Protein AF-A0A2K4L2X8-F1 (afdb_monomer)

Solvent-accessible surface area (backbone atoms only — not comparable to full-atom values): 6629 Å² total; per-residue (Å²): 135,83,84,73,80,78,80,79,84,82,88,73,55,71,70,58,48,53,52,50,52,48,48,45,60,61,50,39,41,49,82,67,64,75,48,52,71,75,62,37,71,76,45,50,71,57,51,27,46,75,56,59,40,66,58,34,65,62,23,48,78,72,76,43,76,38,62,52,74,69,53,34,53,51,52,52,52,53,51,51,54,49,55,55,49,51,52,50,54,51,59,62,46,71,78,56,75,82,79,78,76,77,80,75,83,82,128

Foldseek 3Di:
DDDDPDPPDDDDDPVRLVLLVCLCVQQVLCVQPVDDSVRCSVPVCVSCVVSQQNCQSVQVVVVHTTDDSVVSVVVVVVVVVVVVVVVVVVVVCVPDDPPPPPPDPDD

Sequence (107 aa):
MSNTPHETLITIDKVELDLWADIYCKARLASLIDVTLSEFLQRPYEFLKESGQASALDCLENGFFPMMPAQVQISRDIQRAWEGSDKKLRLDRQHLQLVHSSCGKER

Structure (mmCIF, N/CA/C/O backbone):
data_AF-A0A2K4L2X8-F1
#
_entry.id   AF-A0A2K4L2X8-F1
#
loop_
_atom_site.group_PDB
_atom_site.id
_atom_site.type_symbol
_atom_site.label_atom_id
_atom_site.label_alt_id
_atom_site.label_comp_id
_atom_site.label_asym_id
_atom_site.label_entity_id
_atom_site.label_seq_id
_atom_site.pdbx_PDB_ins_code
_atom_site.Cartn_x
_atom_site.Cartn_y
_atom_site.Cartn_z
_atom_site.occupancy
_atom_site.B_iso_or_equiv
_atom_site.auth_seq_id
_atom_site.auth_comp_id
_atom_site.auth_asym_id
_atom_site.auth_atom_id
_atom_site.pdbx_PDB_model_num
ATOM 1 N N . MET A 1 1 ? -33.061 -7.850 -20.270 1.00 41.66 1 MET A N 1
ATOM 2 C CA . MET A 1 1 ? -32.080 -6.779 -20.537 1.00 41.66 1 MET A CA 1
ATOM 3 C C . MET A 1 1 ? -30.764 -7.224 -19.934 1.00 41.66 1 MET A C 1
ATOM 5 O O . MET A 1 1 ? -30.621 -7.219 -18.722 1.00 41.66 1 MET A O 1
ATOM 9 N N . SER A 1 2 ? -29.884 -7.776 -20.760 1.00 42.72 2 SER A N 1
ATOM 10 C CA . SER A 1 2 ? -28.583 -8.311 -20.356 1.00 42.72 2 SER A CA 1
ATOM 11 C C . SER A 1 2 ? -27.592 -7.157 -20.208 1.00 42.72 2 SER A C 1
ATOM 13 O O . SER A 1 2 ? -27.232 -6.540 -21.207 1.00 42.72 2 SER A O 1
ATOM 15 N N . ASN A 1 3 ? -27.192 -6.853 -18.969 1.00 48.62 3 ASN A N 1
ATOM 16 C CA . ASN A 1 3 ? -26.083 -5.943 -18.678 1.00 48.62 3 ASN A CA 1
ATOM 17 C C . ASN A 1 3 ? -24.800 -6.559 -19.241 1.00 48.62 3 ASN A C 1
ATOM 19 O O . ASN A 1 3 ? -24.286 -7.538 -18.704 1.00 48.62 3 ASN A O 1
ATOM 23 N N . THR A 1 4 ? -24.309 -6.016 -20.348 1.00 54.44 4 THR A N 1
ATOM 24 C CA . THR A 1 4 ? -22.971 -6.308 -20.857 1.00 54.44 4 THR A CA 1
ATOM 25 C C . THR A 1 4 ? -21.949 -5.699 -19.896 1.00 54.44 4 THR A C 1
ATOM 27 O O . THR A 1 4 ? -22.059 -4.502 -19.619 1.00 54.44 4 THR A O 1
ATOM 30 N N . PRO A 1 5 ? -20.975 -6.462 -19.368 1.00 58.16 5 PRO A N 1
ATOM 31 C CA . PRO A 1 5 ? -19.888 -5.871 -18.602 1.00 58.16 5 PRO A CA 1
ATOM 32 C C . PRO A 1 5 ? -19.130 -4.920 -19.530 1.00 58.16 5 PRO A C 1
ATOM 34 O O . PRO A 1 5 ? -18.667 -5.322 -20.596 1.00 58.16 5 PRO A O 1
ATOM 37 N N . HIS A 1 6 ? -19.070 -3.641 -19.164 1.00 56.12 6 HIS A N 1
ATOM 38 C CA . HIS A 1 6 ? -18.219 -2.684 -19.854 1.00 56.12 6 HIS A CA 1
ATOM 39 C C . HIS A 1 6 ? -16.773 -3.115 -19.616 1.00 56.12 6 HIS A C 1
ATOM 41 O O . HIS A 1 6 ? -16.275 -3.046 -18.496 1.00 56.12 6 HIS A O 1
ATOM 47 N N . GLU A 1 7 ? -16.136 -3.633 -20.659 1.00 61.09 7 GLU A N 1
ATOM 48 C CA . GLU A 1 7 ? -14.720 -3.967 -20.657 1.00 61.09 7 GLU A CA 1
ATOM 49 C C . GLU A 1 7 ? -13.938 -2.653 -20.534 1.00 61.09 7 GLU A C 1
ATOM 51 O O . GLU A 1 7 ? -13.824 -1.875 -21.483 1.00 61.09 7 GLU A O 1
ATOM 56 N N . THR A 1 8 ? -13.496 -2.337 -19.317 1.00 66.19 8 THR A N 1
ATOM 57 C CA . THR A 1 8 ? -12.718 -1.129 -19.048 1.00 66.19 8 THR A CA 1
ATOM 58 C C . THR A 1 8 ? -11.325 -1.318 -19.633 1.00 66.19 8 THR A C 1
ATOM 60 O O . THR A 1 8 ? -10.479 -1.989 -19.044 1.00 66.19 8 THR A O 1
ATOM 63 N N . LEU A 1 9 ? -11.081 -0.735 -20.805 1.00 70.25 9 LEU A N 1
ATOM 64 C CA . LEU A 1 9 ? -9.754 -0.710 -21.405 1.00 70.25 9 LEU A CA 1
ATOM 65 C C . LEU A 1 9 ? -8.866 0.266 -20.621 1.00 70.25 9 LEU A C 1
ATOM 67 O O . LEU A 1 9 ? -9.029 1.482 -20.710 1.00 70.25 9 LEU A O 1
ATOM 71 N N . ILE A 1 10 ? -7.928 -0.272 -19.848 1.00 70.44 10 ILE A N 1
ATOM 72 C CA . ILE A 1 10 ? -6.939 0.510 -19.106 1.00 70.44 10 ILE A CA 1
ATOM 73 C C . ILE A 1 10 ? -5.717 0.704 -20.010 1.00 70.44 10 ILE A C 1
ATOM 75 O O . ILE A 1 10 ? -5.090 -0.269 -20.423 1.00 70.44 10 ILE A O 1
ATOM 79 N N . THR A 1 11 ? -5.381 1.956 -20.329 1.00 79.69 11 THR A N 1
ATOM 80 C CA . THR A 1 11 ? -4.154 2.296 -21.069 1.00 79.69 11 THR A CA 1
ATOM 81 C C . THR A 1 11 ? -3.146 2.878 -20.084 1.00 79.69 11 THR A C 1
ATOM 83 O O . THR A 1 11 ? -3.363 3.974 -19.578 1.00 79.69 11 THR A O 1
ATOM 86 N N . ILE A 1 12 ? -2.079 2.133 -19.794 1.00 82.50 12 ILE A N 1
ATOM 87 C CA . ILE A 1 12 ? -0.988 2.520 -18.886 1.00 82.50 12 ILE A CA 1
ATOM 88 C C . ILE A 1 12 ? 0.329 2.375 -19.657 1.00 82.50 12 ILE A C 1
ATOM 90 O O . ILE A 1 12 ? 0.508 1.396 -20.387 1.00 82.50 12 ILE A O 1
ATOM 94 N N . ASP A 1 13 ? 1.237 3.345 -19.524 1.00 91.12 13 ASP A N 1
ATOM 95 C CA . ASP A 1 13 ? 2.581 3.227 -20.099 1.00 91.12 13 ASP A CA 1
ATOM 96 C C . ASP A 1 13 ? 3.385 2.128 -19.387 1.00 91.12 13 ASP A C 1
ATOM 98 O O . ASP A 1 13 ? 3.204 1.867 -18.201 1.00 91.12 13 ASP A O 1
ATOM 102 N N . LYS A 1 14 ? 4.323 1.490 -20.088 1.00 89.75 14 LYS A N 1
ATOM 103 C CA . LYS A 1 14 ? 5.112 0.390 -19.526 1.00 89.75 14 LYS A CA 1
ATOM 104 C C . LYS A 1 14 ? 5.854 0.795 -18.246 1.00 89.75 14 LYS A C 1
ATOM 106 O O . LYS A 1 14 ? 5.883 0.014 -17.302 1.00 89.75 14 LYS A O 1
ATOM 111 N N . VAL A 1 15 ? 6.427 2.001 -18.203 1.00 90.06 15 VAL A N 1
ATOM 112 C CA . VAL A 1 15 ? 7.178 2.476 -17.028 1.00 90.06 15 VAL A CA 1
ATOM 113 C C . VAL A 1 15 ? 6.256 2.629 -15.820 1.00 90.06 15 VAL A C 1
ATOM 115 O O . VAL A 1 15 ? 6.611 2.247 -14.707 1.00 90.06 15 VAL A O 1
ATOM 118 N N . GLU A 1 16 ? 5.055 3.152 -16.046 1.00 90.12 16 GLU A N 1
ATOM 119 C CA . GLU A 1 16 ? 4.041 3.305 -15.009 1.00 90.12 16 GLU A CA 1
ATOM 120 C C . GLU A 1 16 ? 3.509 1.943 -14.532 1.00 90.12 16 GLU A C 1
ATOM 122 O O . GLU A 1 16 ? 3.348 1.729 -13.330 1.00 90.12 16 GLU A O 1
ATOM 127 N N . LEU A 1 17 ? 3.302 0.989 -15.446 1.00 93.25 17 LEU A N 1
ATOM 128 C CA . LEU A 1 17 ? 2.901 -0.374 -15.094 1.00 93.25 17 LEU A CA 1
ATOM 129 C C . LEU A 1 17 ? 3.953 -1.064 -14.218 1.00 93.25 17 LEU A C 1
ATOM 131 O O . LEU A 1 17 ? 3.598 -1.665 -13.205 1.00 93.25 17 LEU A O 1
ATOM 135 N N . ASP A 1 18 ? 5.229 -0.962 -14.595 1.00 93.25 18 ASP A N 1
ATOM 136 C CA . ASP A 1 18 ? 6.338 -1.557 -13.848 1.00 93.25 18 ASP A CA 1
ATOM 137 C C . ASP A 1 18 ? 6.421 -0.958 -12.432 1.00 93.25 18 ASP A C 1
ATOM 139 O O . ASP A 1 18 ? 6.537 -1.699 -11.456 1.00 93.25 18 ASP A O 1
ATOM 143 N N . LEU A 1 19 ? 6.261 0.366 -12.297 1.00 92.62 19 LEU A N 1
ATOM 144 C CA . LEU A 1 19 ? 6.200 1.047 -10.999 1.00 92.62 19 LEU A CA 1
ATOM 145 C C . LEU A 1 19 ? 5.049 0.522 -10.128 1.00 92.62 19 LEU A C 1
ATOM 147 O O . LEU A 1 19 ? 5.251 0.175 -8.961 1.00 92.62 19 LEU A O 1
ATOM 151 N N . TRP A 1 20 ? 3.836 0.450 -10.681 1.00 95.06 20 TRP A N 1
ATOM 152 C CA . TRP A 1 20 ? 2.664 -0.003 -9.934 1.00 95.06 20 TRP A CA 1
ATOM 153 C C . TRP A 1 20 ? 2.740 -1.483 -9.558 1.00 95.06 20 TRP A C 1
ATOM 155 O O . TRP A 1 20 ? 2.351 -1.848 -8.445 1.00 95.06 20 TRP A O 1
ATOM 165 N N . ALA A 1 21 ? 3.278 -2.331 -10.433 1.00 95.31 21 ALA A N 1
ATOM 166 C CA . ALA A 1 21 ? 3.520 -3.739 -10.136 1.00 95.31 21 ALA A CA 1
ATOM 167 C C . ALA A 1 21 ? 4.532 -3.905 -8.988 1.00 95.31 21 ALA A C 1
ATOM 169 O O . ALA A 1 21 ? 4.319 -4.716 -8.079 1.00 95.31 21 ALA A O 1
ATOM 170 N N . ASP A 1 22 ? 5.588 -3.089 -8.977 1.00 94.56 22 ASP A N 1
ATOM 171 C CA . ASP A 1 22 ? 6.581 -3.056 -7.906 1.00 94.56 22 ASP A CA 1
ATOM 172 C C . ASP A 1 22 ? 5.964 -2.636 -6.569 1.00 94.56 22 ASP A C 1
ATOM 174 O O . ASP A 1 22 ? 6.189 -3.288 -5.544 1.00 94.56 22 ASP A O 1
ATOM 178 N N . ILE A 1 23 ? 5.150 -1.576 -6.576 1.00 95.56 23 ILE A N 1
ATOM 179 C CA . ILE A 1 23 ? 4.415 -1.107 -5.396 1.00 95.56 23 ILE A CA 1
ATOM 180 C C . ILE A 1 23 ? 3.497 -2.209 -4.873 1.00 95.56 23 ILE A C 1
ATOM 182 O O . ILE A 1 23 ? 3.556 -2.535 -3.687 1.00 95.56 23 ILE A O 1
ATOM 186 N N . TYR A 1 24 ? 2.694 -2.822 -5.745 1.00 96.56 24 TYR A N 1
ATOM 187 C CA . TYR A 1 24 ? 1.767 -3.893 -5.386 1.00 96.56 24 TYR A CA 1
ATOM 188 C C . TYR A 1 24 ? 2.482 -5.052 -4.673 1.00 96.56 24 TYR A C 1
ATOM 190 O O . TYR A 1 24 ? 2.047 -5.506 -3.606 1.00 96.56 24 TYR A O 1
ATOM 198 N N . CYS A 1 25 ? 3.623 -5.484 -5.219 1.00 94.88 25 CYS A N 1
ATOM 199 C CA . CYS A 1 25 ? 4.426 -6.563 -4.651 1.00 94.88 25 CYS A CA 1
ATOM 200 C C . CYS A 1 25 ? 5.079 -6.158 -3.322 1.00 94.88 25 CYS A C 1
ATOM 202 O O . CYS A 1 25 ? 4.956 -6.868 -2.320 1.00 94.88 25 CYS A O 1
ATOM 204 N N . LYS A 1 26 ? 5.760 -5.006 -3.282 1.00 95.06 26 LYS A N 1
ATOM 205 C CA . LYS A 1 26 ? 6.530 -4.554 -2.109 1.00 95.06 26 LYS A CA 1
ATOM 206 C C . LYS A 1 26 ? 5.629 -4.167 -0.934 1.00 95.06 26 LYS A C 1
ATOM 208 O O . LYS A 1 26 ? 5.968 -4.462 0.214 1.00 95.06 26 LYS A O 1
ATOM 213 N N . ALA A 1 27 ? 4.463 -3.582 -1.207 1.00 95.06 27 ALA A N 1
ATOM 214 C CA . ALA A 1 27 ? 3.440 -3.270 -0.208 1.00 95.06 27 ALA A CA 1
ATOM 215 C C . ALA A 1 27 ? 2.601 -4.494 0.208 1.00 95.06 27 ALA A C 1
ATOM 217 O O . ALA A 1 27 ? 1.852 -4.414 1.183 1.00 95.06 27 ALA A O 1
ATOM 218 N N . ARG A 1 28 ? 2.765 -5.637 -0.480 1.00 94.88 28 ARG A N 1
ATOM 219 C CA . ARG A 1 28 ? 2.131 -6.934 -0.183 1.00 94.88 28 ARG A CA 1
ATOM 220 C C . ARG A 1 28 ? 0.602 -6.864 -0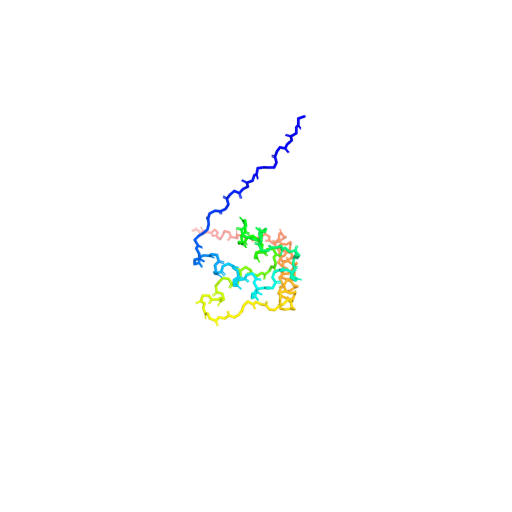.181 1.00 94.88 28 ARG A C 1
ATOM 222 O O . ARG A 1 28 ? -0.049 -7.449 0.688 1.00 94.88 28 ARG A O 1
ATOM 229 N N . LEU A 1 29 ? 0.026 -6.158 -1.154 1.00 94.31 29 LEU A N 1
ATOM 230 C CA . LEU A 1 29 ? -1.405 -5.833 -1.159 1.00 94.31 29 LEU A CA 1
ATOM 231 C C . LEU A 1 29 ? -2.319 -7.060 -1.179 1.00 94.31 29 LEU A C 1
ATOM 233 O O . LEU A 1 29 ? -3.285 -7.090 -0.418 1.00 94.31 29 LEU A O 1
ATOM 237 N N . ALA A 1 30 ? -1.959 -8.105 -1.929 1.00 93.06 30 ALA A N 1
ATOM 238 C CA . ALA A 1 30 ? -2.681 -9.380 -1.919 1.00 93.06 30 ALA A CA 1
ATOM 239 C C . ALA A 1 30 ? -2.858 -9.946 -0.498 1.00 93.06 30 ALA A C 1
ATOM 241 O O . ALA A 1 30 ? -3.920 -10.433 -0.141 1.00 93.06 30 ALA A O 1
ATOM 242 N N . SER A 1 31 ? -1.828 -9.831 0.348 1.00 90.50 31 SER A N 1
ATOM 243 C CA . SER A 1 31 ? -1.868 -10.354 1.721 1.00 90.50 31 SER A CA 1
ATOM 244 C C . SER A 1 31 ? -2.633 -9.468 2.707 1.00 90.50 31 SER A C 1
ATOM 246 O O . SER A 1 31 ? -3.044 -9.943 3.762 1.00 90.50 31 SER A O 1
ATOM 248 N N . LEU A 1 32 ? -2.783 -8.177 2.397 1.00 92.19 32 LEU A N 1
ATOM 249 C CA . LEU A 1 32 ? -3.394 -7.197 3.294 1.00 92.19 32 LEU A CA 1
ATOM 250 C C . LEU A 1 32 ? -4.902 -7.070 3.092 1.00 92.19 32 LEU A C 1
ATOM 252 O O . LEU A 1 32 ? -5.613 -6.838 4.069 1.00 92.19 32 LEU A O 1
ATOM 256 N N . ILE A 1 33 ? -5.360 -7.149 1.840 1.00 92.94 33 ILE A N 1
ATOM 257 C CA . ILE A 1 33 ? -6.744 -6.834 1.457 1.00 92.94 33 ILE A CA 1
ATOM 258 C C . ILE A 1 33 ? -7.309 -7.742 0.347 1.00 92.94 33 ILE A C 1
ATOM 260 O O . ILE A 1 33 ? -8.343 -7.403 -0.210 1.00 92.94 33 ILE A O 1
ATOM 264 N N . ASP A 1 34 ? -6.658 -8.871 0.033 1.00 93.50 34 ASP A N 1
ATOM 265 C CA . ASP A 1 34 ? -7.127 -9.867 -0.955 1.00 93.50 34 ASP A CA 1
ATOM 266 C C . ASP A 1 34 ? -7.540 -9.258 -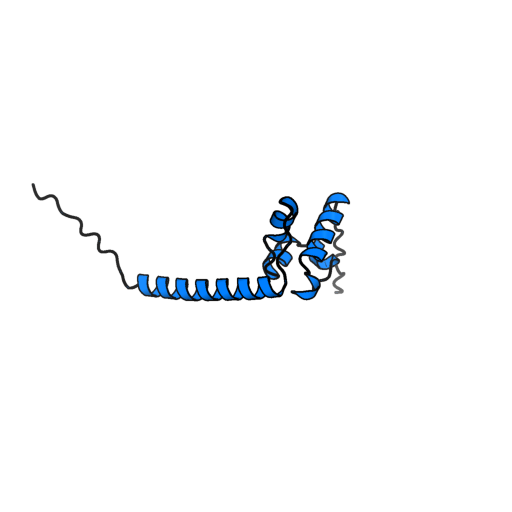2.310 1.00 93.50 34 ASP A C 1
ATOM 268 O O . ASP A 1 34 ? -8.612 -9.518 -2.845 1.00 93.50 34 ASP A O 1
ATOM 272 N N . VAL A 1 35 ? -6.680 -8.385 -2.848 1.00 95.19 35 VAL A N 1
ATOM 273 C CA . VAL A 1 35 ? -6.894 -7.694 -4.129 1.00 95.19 35 VAL A CA 1
ATOM 274 C C . VAL A 1 35 ? -5.916 -8.199 -5.180 1.00 95.19 35 VAL A C 1
ATOM 276 O O . VAL A 1 35 ? -4.724 -8.363 -4.899 1.00 95.19 35 VAL A O 1
ATOM 279 N N . THR A 1 36 ? -6.381 -8.414 -6.408 1.00 96.19 36 THR A N 1
ATOM 280 C CA . THR A 1 36 ? -5.515 -8.778 -7.539 1.00 96.19 36 THR A CA 1
ATOM 281 C C . THR A 1 36 ? -4.769 -7.563 -8.100 1.00 96.19 36 THR A C 1
ATOM 283 O O . THR A 1 36 ? -5.177 -6.416 -7.910 1.00 96.19 36 THR A O 1
ATOM 286 N N . LEU A 1 37 ? -3.681 -7.789 -8.848 1.00 94.50 37 LEU A N 1
ATOM 287 C CA . LEU A 1 37 ? -2.976 -6.699 -9.537 1.00 94.50 37 LEU A CA 1
ATOM 288 C C . LEU A 1 37 ? -3.899 -5.965 -10.525 1.00 94.50 37 LEU A C 1
ATOM 290 O O . LEU A 1 37 ? -3.847 -4.745 -10.622 1.00 94.50 37 LEU A O 1
ATOM 294 N N . SER A 1 38 ? -4.768 -6.691 -11.236 1.00 93.56 38 SER A N 1
ATOM 295 C CA . SER A 1 38 ? -5.667 -6.080 -12.220 1.00 93.56 38 SER A CA 1
ATOM 296 C C . SER A 1 38 ? -6.695 -5.152 -11.578 1.00 93.56 38 SER A C 1
ATOM 298 O O . SER A 1 38 ? -7.000 -4.111 -12.153 1.00 93.56 38 SER A O 1
ATOM 300 N N . GLU A 1 39 ? -7.238 -5.518 -10.417 1.00 94.56 39 GLU A N 1
ATOM 301 C CA . GLU A 1 39 ? -8.148 -4.655 -9.658 1.00 94.56 39 GLU A CA 1
ATOM 302 C C . GLU A 1 39 ? -7.394 -3.457 -9.085 1.00 94.56 39 GLU A C 1
ATOM 304 O O . GLU A 1 39 ? -7.841 -2.322 -9.233 1.00 94.56 39 GLU A O 1
ATOM 309 N N . PHE A 1 40 ? -6.206 -3.692 -8.519 1.00 95.62 40 PHE A N 1
ATOM 310 C CA . PHE A 1 40 ? -5.344 -2.636 -7.995 1.00 95.62 40 PHE A CA 1
ATOM 311 C C . PHE A 1 40 ? -5.069 -1.537 -9.031 1.00 95.62 40 PHE A C 1
ATOM 313 O O . PHE A 1 40 ? -5.237 -0.355 -8.728 1.00 95.62 40 PHE A O 1
ATOM 320 N N . LEU A 1 41 ? -4.711 -1.920 -10.261 1.00 94.75 41 LEU A N 1
ATOM 321 C CA . LEU A 1 41 ? -4.383 -0.988 -11.345 1.00 94.75 41 LEU A CA 1
ATOM 322 C C . LEU A 1 41 ? -5.554 -0.087 -11.764 1.00 94.75 41 LEU A C 1
ATOM 324 O O . LEU A 1 41 ? -5.324 0.946 -12.384 1.00 94.75 41 LEU A O 1
ATOM 328 N N . GLN A 1 42 ? -6.798 -0.427 -11.414 1.00 93.06 42 GLN A N 1
ATOM 329 C CA . GLN A 1 42 ? -7.940 0.450 -11.683 1.00 93.06 42 GLN A CA 1
ATOM 330 C C . GLN A 1 42 ? -7.922 1.698 -10.796 1.00 93.06 42 GLN A C 1
ATOM 332 O O . GLN A 1 42 ? -8.337 2.770 -11.237 1.00 93.06 42 GLN A O 1
ATOM 337 N N . ARG A 1 43 ? -7.506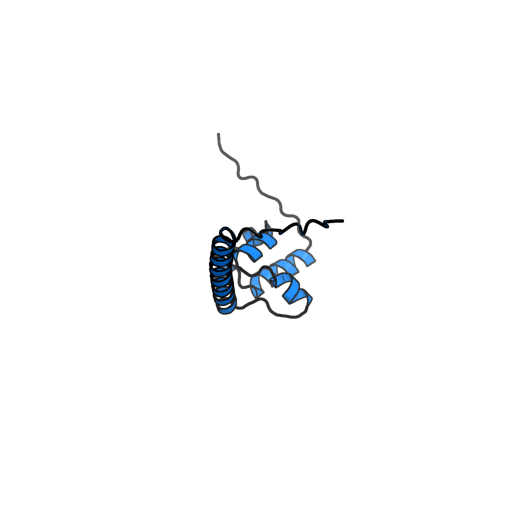 1.557 -9.527 1.00 94.19 43 ARG A N 1
ATOM 338 C CA . ARG A 1 43 ? -7.587 2.612 -8.495 1.00 94.19 43 ARG A CA 1
ATOM 339 C C . ARG A 1 43 ? -6.436 2.488 -7.479 1.00 94.19 43 ARG A C 1
ATOM 341 O O . ARG A 1 43 ? -6.690 2.298 -6.286 1.00 94.19 43 ARG A O 1
ATOM 348 N N . PRO A 1 44 ? -5.165 2.608 -7.905 1.00 94.38 44 PRO A N 1
ATOM 349 C CA . PRO A 1 44 ? -4.014 2.226 -7.083 1.00 94.38 44 PRO A CA 1
ATOM 350 C C . PRO A 1 44 ? -3.933 2.999 -5.760 1.00 94.38 44 PRO A C 1
ATOM 352 O O . PRO A 1 44 ? -3.750 2.410 -4.695 1.00 94.38 44 PRO A O 1
ATOM 355 N N . TYR A 1 45 ? -4.152 4.315 -5.796 1.00 95.44 45 TYR A N 1
ATOM 356 C CA . TYR A 1 45 ? -4.118 5.165 -4.601 1.00 95.44 45 TYR A CA 1
ATOM 357 C C . TYR A 1 45 ? -5.168 4.788 -3.551 1.00 95.44 45 TYR A C 1
ATOM 359 O O . TYR A 1 45 ? -4.916 4.903 -2.350 1.00 95.44 45 TYR A O 1
ATOM 367 N N . GLU A 1 46 ? -6.344 4.338 -3.981 1.00 95.81 46 GLU A N 1
ATOM 368 C CA . GLU A 1 46 ? -7.417 3.975 -3.059 1.00 95.81 46 GLU A CA 1
ATOM 369 C C . GLU A 1 46 ? -7.109 2.671 -2.345 1.00 95.81 46 GLU A C 1
ATOM 371 O O . GLU A 1 46 ? -7.156 2.626 -1.116 1.00 95.81 46 GLU A O 1
ATOM 376 N N . PHE A 1 47 ? -6.673 1.656 -3.090 1.00 96.44 47 PHE A N 1
ATOM 377 C CA . PHE A 1 47 ? -6.255 0.389 -2.506 1.00 96.44 47 PHE A CA 1
ATOM 378 C C . PHE A 1 47 ? -5.059 0.551 -1.563 1.00 96.44 47 PHE A C 1
ATOM 380 O O . PHE A 1 47 ? -5.042 -0.074 -0.505 1.00 96.44 47 PHE A O 1
ATOM 387 N N . LEU A 1 48 ? -4.101 1.435 -1.876 1.00 96.00 48 LEU A N 1
ATOM 388 C CA . LEU A 1 48 ? -3.014 1.777 -0.949 1.00 96.00 48 LEU A CA 1
ATOM 389 C C . LEU A 1 48 ? -3.536 2.405 0.344 1.00 96.00 48 LEU A C 1
ATOM 391 O O . LEU A 1 48 ? -3.065 2.078 1.433 1.00 96.00 48 LEU A O 1
ATOM 395 N N . LYS A 1 49 ? -4.514 3.307 0.261 1.00 94.56 49 LYS A N 1
ATOM 396 C CA . LYS A 1 49 ? -5.112 3.917 1.450 1.00 94.56 49 LYS A CA 1
ATOM 397 C C . LYS A 1 49 ? -5.865 2.882 2.286 1.00 94.56 49 LYS A C 1
ATOM 399 O O . LYS A 1 49 ? -5.657 2.812 3.498 1.00 94.56 49 LYS A O 1
ATOM 404 N N . GLU A 1 50 ? -6.700 2.066 1.652 1.00 93.69 50 GLU A N 1
ATOM 405 C CA . GLU A 1 50 ? -7.482 1.015 2.308 1.00 93.69 50 GLU A CA 1
ATOM 406 C C . GLU A 1 50 ? -6.585 -0.026 2.977 1.00 93.69 50 GLU A C 1
ATOM 408 O O . GLU A 1 50 ? -6.815 -0.402 4.130 1.00 93.69 50 GLU A O 1
ATOM 413 N N . SER A 1 51 ? -5.492 -0.420 2.321 1.00 93.81 51 SER A N 1
ATOM 414 C CA . SER A 1 51 ? -4.509 -1.353 2.870 1.00 93.81 51 SER A CA 1
ATOM 415 C C . SER A 1 51 ? -3.610 -0.742 3.950 1.00 93.81 51 SER A C 1
ATOM 417 O O . SER A 1 51 ? -2.793 -1.461 4.516 1.00 93.81 51 SER A O 1
ATOM 419 N N . GLY A 1 52 ? -3.732 0.555 4.258 1.00 94.25 52 GLY A N 1
ATOM 420 C CA . GLY A 1 52 ? -2.863 1.256 5.210 1.00 94.25 52 GLY A CA 1
ATOM 421 C C . GLY A 1 52 ? -1.437 1.495 4.697 1.00 94.25 52 GLY A C 1
ATOM 422 O O . GLY A 1 52 ? -0.529 1.696 5.494 1.00 94.25 52 GLY A O 1
ATOM 423 N N . GLN A 1 53 ? -1.239 1.468 3.379 1.00 95.62 53 GLN A N 1
ATOM 424 C CA . GLN A 1 5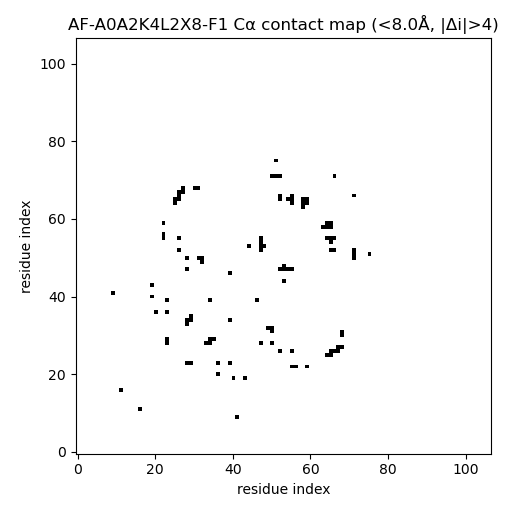3 ? 0.028 1.663 2.663 1.00 95.62 53 GLN A CA 1
ATOM 425 C C . GLN A 1 53 ? 0.041 2.974 1.862 1.00 95.62 53 GLN A C 1
ATOM 427 O O . GLN A 1 53 ? 0.686 3.064 0.820 1.00 95.62 53 GLN A O 1
ATOM 432 N N . ALA A 1 54 ? -0.671 4.006 2.321 1.00 94.44 54 ALA A N 1
ATOM 433 C CA . ALA A 1 54 ? -0.796 5.274 1.595 1.00 94.44 54 ALA A CA 1
ATOM 434 C C . ALA A 1 54 ? 0.563 5.924 1.259 1.00 94.44 54 ALA A C 1
ATOM 436 O O . ALA A 1 54 ? 0.678 6.588 0.237 1.00 94.44 54 ALA A O 1
ATOM 437 N N . SER A 1 55 ? 1.592 5.692 2.081 1.00 92.75 55 SER A N 1
ATOM 438 C CA . SER A 1 55 ? 2.951 6.209 1.883 1.00 92.75 55 SER A CA 1
ATOM 439 C C . SER A 1 55 ? 3.850 5.314 1.021 1.00 92.75 55 SER A C 1
ATOM 441 O O . SER A 1 55 ? 5.037 5.595 0.903 1.00 92.75 55 SER A O 1
ATOM 443 N N . ALA A 1 56 ? 3.354 4.204 0.459 1.00 94.56 56 ALA A N 1
ATOM 444 C CA . ALA A 1 56 ? 4.201 3.242 -0.254 1.00 94.56 56 ALA A CA 1
ATOM 445 C C . ALA A 1 56 ? 4.904 3.850 -1.476 1.00 94.56 56 ALA A C 1
ATOM 447 O O . ALA A 1 56 ? 6.059 3.509 -1.729 1.00 94.56 56 ALA A O 1
ATOM 448 N N . LEU A 1 57 ? 4.225 4.751 -2.195 1.00 93.56 57 LEU A N 1
ATOM 449 C CA . LEU A 1 57 ? 4.800 5.479 -3.326 1.00 93.56 57 LEU A CA 1
ATOM 450 C C . LEU A 1 57 ? 5.971 6.356 -2.859 1.00 93.56 57 LEU A C 1
ATOM 452 O O . LEU A 1 57 ? 7.099 6.145 -3.298 1.00 93.56 57 LEU A O 1
ATOM 456 N N . ASP A 1 58 ? 5.724 7.230 -1.878 1.00 93.00 58 ASP A N 1
ATOM 457 C CA . ASP A 1 58 ? 6.750 8.107 -1.300 1.00 93.00 58 ASP A CA 1
ATOM 458 C C . ASP A 1 58 ? 7.935 7.307 -0.738 1.00 93.00 58 ASP A C 1
ATOM 460 O O . ASP A 1 58 ? 9.092 7.697 -0.895 1.00 93.00 58 ASP A O 1
ATOM 464 N N . CYS A 1 59 ? 7.677 6.165 -0.088 1.00 92.44 59 CYS A N 1
ATOM 465 C CA . CYS A 1 59 ? 8.735 5.298 0.419 1.00 92.44 59 CYS A CA 1
ATOM 466 C C . CYS A 1 59 ? 9.657 4.839 -0.712 1.00 92.44 59 CYS A C 1
ATOM 468 O O . CYS A 1 59 ? 10.869 4.994 -0.588 1.00 92.44 59 CYS A O 1
ATOM 470 N N . LEU A 1 60 ? 9.103 4.314 -1.809 1.00 89.88 60 LEU A N 1
ATOM 471 C CA . LEU A 1 60 ? 9.916 3.810 -2.915 1.00 89.88 60 LEU A CA 1
ATOM 472 C C . LEU A 1 60 ? 10.675 4.919 -3.640 1.00 89.88 60 LEU A C 1
ATOM 474 O O . LEU A 1 60 ? 11.850 4.723 -3.947 1.00 89.88 60 LEU A O 1
ATOM 478 N N . GLU A 1 61 ? 10.052 6.078 -3.858 1.00 89.88 61 GLU A N 1
ATOM 479 C CA . GLU A 1 61 ? 10.715 7.238 -4.471 1.00 89.88 61 GLU A CA 1
ATOM 480 C C . GLU A 1 61 ? 11.927 7.709 -3.656 1.00 89.88 61 GLU A C 1
ATOM 482 O O . GLU A 1 61 ? 12.937 8.130 -4.217 1.00 89.88 61 GLU A O 1
ATOM 487 N N . ASN A 1 62 ? 11.863 7.569 -2.330 1.00 92.38 62 ASN A N 1
ATOM 488 C CA . ASN A 1 62 ? 12.946 7.930 -1.417 1.00 92.38 62 ASN A CA 1
ATOM 489 C C . ASN A 1 62 ? 13.884 6.754 -1.068 1.00 92.38 62 ASN A C 1
ATOM 491 O O . ASN A 1 62 ? 14.746 6.890 -0.200 1.00 92.38 62 ASN A O 1
ATOM 495 N N . GLY A 1 63 ? 13.743 5.595 -1.724 1.00 91.31 63 GLY A N 1
ATOM 496 C CA . GLY A 1 63 ? 14.604 4.424 -1.507 1.00 91.31 63 GLY A CA 1
ATOM 497 C C . GLY A 1 63 ? 14.318 3.629 -0.226 1.00 91.31 63 GLY A C 1
ATOM 498 O O . GLY A 1 63 ? 15.125 2.792 0.179 1.00 91.31 63 GLY A O 1
ATOM 499 N N . PHE A 1 64 ? 13.174 3.862 0.413 1.00 93.19 64 PHE A N 1
ATOM 500 C CA . PHE A 1 64 ? 12.681 3.106 1.560 1.00 93.19 64 PHE A CA 1
ATOM 501 C C . PHE A 1 64 ? 11.710 1.998 1.141 1.00 93.19 64 PHE A C 1
ATOM 503 O O . PHE A 1 64 ? 11.128 2.005 0.058 1.00 93.19 64 PHE A O 1
ATOM 510 N N . PHE A 1 65 ? 11.490 1.037 2.038 1.00 92.44 65 PHE A N 1
ATOM 511 C CA . PHE A 1 65 ? 10.514 -0.027 1.822 1.00 92.44 65 PHE A CA 1
ATOM 512 C C . PHE A 1 65 ? 9.141 0.342 2.397 1.00 92.44 65 PHE A C 1
ATOM 514 O O . PHE A 1 65 ? 9.080 0.900 3.496 1.00 92.44 65 PHE A O 1
ATOM 521 N N . PRO A 1 66 ? 8.040 -0.026 1.712 1.00 94.81 66 PRO A N 1
ATOM 522 C CA . PRO A 1 66 ? 6.704 0.011 2.292 1.00 94.81 66 PRO A CA 1
ATOM 523 C C . PRO A 1 66 ? 6.623 -0.805 3.586 1.00 94.81 66 PRO A C 1
ATOM 525 O O . PRO A 1 66 ? 7.412 -1.728 3.819 1.00 94.81 66 PRO A O 1
ATOM 528 N N . MET A 1 67 ? 5.628 -0.494 4.413 1.00 94.31 67 MET A N 1
ATOM 529 C CA . MET A 1 67 ? 5.472 -1.134 5.715 1.00 94.31 67 MET A CA 1
ATOM 530 C C . MET A 1 67 ? 5.228 -2.641 5.590 1.00 94.31 67 MET A C 1
ATOM 532 O O . MET A 1 67 ? 4.575 -3.130 4.669 1.00 94.31 67 MET A O 1
ATOM 536 N N . MET A 1 68 ? 5.712 -3.397 6.567 1.00 94.56 68 MET A N 1
ATOM 537 C CA . MET A 1 68 ? 5.360 -4.803 6.733 1.00 94.56 68 MET A CA 1
ATOM 538 C C . MET A 1 68 ? 3.911 -4.941 7.225 1.00 94.56 68 MET A C 1
ATOM 540 O O . MET A 1 68 ? 3.435 -4.065 7.949 1.00 94.56 68 MET A O 1
ATOM 544 N N . PRO A 1 69 ? 3.218 -6.065 6.961 1.00 92.81 69 PRO A N 1
ATOM 545 C CA . PRO A 1 69 ? 1.834 -6.246 7.403 1.00 92.81 69 PRO A CA 1
ATOM 546 C C . PRO A 1 69 ? 1.622 -6.057 8.912 1.00 92.81 69 PRO A C 1
ATOM 548 O O . PRO A 1 69 ? 0.663 -5.416 9.333 1.00 92.81 69 PRO A O 1
ATOM 551 N N . ALA A 1 70 ? 2.565 -6.522 9.736 1.00 93.50 70 ALA A N 1
ATOM 552 C CA . ALA A 1 70 ? 2.529 -6.289 11.179 1.00 93.50 70 ALA A CA 1
ATOM 553 C C . ALA A 1 70 ? 2.641 -4.793 11.544 1.00 93.50 70 ALA A C 1
ATOM 555 O O . ALA A 1 70 ? 1.960 -4.328 12.454 1.00 93.50 70 ALA A O 1
ATOM 556 N N . GLN A 1 71 ? 3.461 -4.024 10.819 1.00 94.50 71 GLN A N 1
ATOM 557 C CA . GLN A 1 71 ? 3.604 -2.578 11.026 1.00 94.50 71 GLN A CA 1
ATOM 558 C C . GLN A 1 71 ? 2.341 -1.825 10.603 1.00 94.50 71 GLN A C 1
ATOM 560 O O . GLN A 1 71 ? 1.914 -0.922 11.315 1.00 94.50 71 GLN A O 1
ATOM 565 N N . VAL A 1 72 ? 1.705 -2.235 9.500 1.00 94.25 72 VAL A N 1
ATOM 566 C CA . VAL A 1 72 ? 0.398 -1.708 9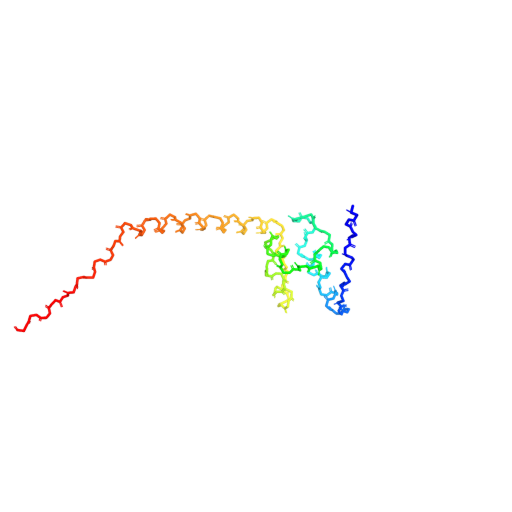.077 1.00 94.25 72 VAL A CA 1
ATOM 567 C C . VAL A 1 72 ? -0.647 -1.923 10.173 1.00 94.25 72 VAL A C 1
ATOM 569 O O . VAL A 1 72 ? -1.386 -0.999 10.511 1.00 94.25 72 VAL A O 1
ATOM 572 N N . GLN A 1 73 ? -0.695 -3.122 10.761 1.00 92.88 73 GLN A N 1
ATOM 573 C CA . GLN A 1 73 ? -1.634 -3.425 11.840 1.00 92.88 73 GLN A CA 1
ATOM 574 C C . GLN A 1 73 ? -1.397 -2.529 13.065 1.00 92.88 73 GLN A C 1
ATOM 576 O O . GLN A 1 73 ? -2.328 -1.877 13.533 1.00 92.88 73 GLN A O 1
ATOM 581 N N . ILE A 1 74 ? -0.145 -2.416 13.520 1.00 94.50 74 ILE A N 1
ATOM 582 C CA . ILE A 1 74 ? 0.225 -1.550 14.650 1.00 94.50 74 ILE A CA 1
ATOM 583 C C . ILE A 1 74 ? -0.102 -0.081 14.353 1.00 94.50 74 ILE A C 1
ATOM 585 O O . ILE A 1 74 ? -0.667 0.609 15.198 1.00 94.50 74 ILE A O 1
ATOM 589 N N . SER A 1 75 ? 0.213 0.401 13.148 1.00 92.56 75 SER A N 1
ATOM 590 C CA . SER A 1 75 ? -0.085 1.770 12.718 1.00 92.56 75 SER A CA 1
ATOM 591 C C . SER A 1 75 ? -1.587 2.065 12.787 1.00 92.56 75 SER A C 1
ATOM 593 O O . SER A 1 75 ? -1.990 3.082 13.353 1.00 92.56 75 SER A O 1
ATOM 595 N N . ARG A 1 76 ? -2.429 1.142 12.303 1.00 91.38 76 ARG A N 1
ATOM 596 C CA . ARG A 1 76 ? -3.893 1.256 12.399 1.00 91.38 76 ARG A CA 1
ATOM 597 C C . ARG A 1 76 ? -4.371 1.305 13.848 1.00 91.38 76 ARG A C 1
ATOM 599 O O . ARG A 1 76 ? -5.266 2.086 14.162 1.00 91.38 76 ARG A O 1
ATOM 606 N N . ASP A 1 77 ? -3.792 0.497 14.727 1.00 92.56 77 ASP A N 1
ATOM 607 C CA . ASP A 1 77 ? -4.189 0.461 16.136 1.00 92.56 77 ASP A CA 1
ATOM 608 C C . ASP A 1 77 ? -3.806 1.753 16.872 1.00 92.56 77 ASP A C 1
ATOM 610 O O . ASP A 1 77 ? -4.626 2.299 17.615 1.00 92.56 77 ASP A O 1
ATOM 614 N N . ILE A 1 78 ? -2.621 2.308 16.589 1.00 92.12 78 ILE A N 1
ATOM 615 C CA . ILE A 1 78 ? -2.204 3.631 17.082 1.00 92.12 78 ILE A CA 1
ATOM 616 C C . ILE A 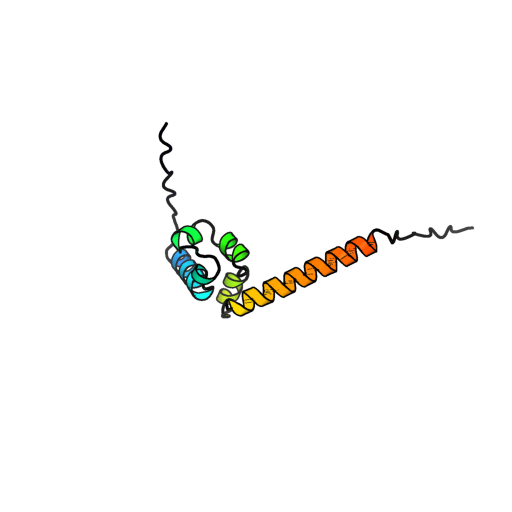1 78 ? -3.172 4.712 16.589 1.00 92.12 78 ILE A C 1
ATOM 618 O O . ILE A 1 78 ? -3.676 5.499 17.391 1.00 92.12 78 ILE A O 1
ATOM 622 N N . GLN A 1 79 ? -3.486 4.715 15.291 1.00 89.12 79 GLN A N 1
ATOM 623 C CA . GLN A 1 79 ? -4.387 5.698 14.692 1.00 89.12 79 GLN A CA 1
ATOM 624 C C . GLN A 1 79 ? -5.783 5.653 15.333 1.00 89.12 79 GLN A C 1
ATOM 626 O O . GLN A 1 79 ? -6.330 6.691 15.704 1.00 89.12 79 GLN A O 1
ATOM 631 N N . ARG A 1 80 ? -6.342 4.455 15.552 1.00 89.56 80 ARG A N 1
ATOM 632 C CA . ARG A 1 80 ? -7.632 4.279 16.245 1.00 89.56 80 ARG A CA 1
ATOM 633 C C . ARG A 1 80 ? -7.588 4.792 17.684 1.00 89.56 80 ARG A C 1
ATOM 635 O O . ARG A 1 80 ? -8.542 5.428 18.137 1.00 89.56 80 ARG A O 1
ATOM 642 N N . ALA A 1 81 ? -6.502 4.519 18.409 1.00 89.81 81 ALA A N 1
ATOM 643 C CA . ALA A 1 81 ? -6.335 4.980 19.785 1.00 89.81 81 ALA A CA 1
ATOM 644 C C . ALA A 1 81 ? -6.289 6.515 19.868 1.00 89.81 81 ALA A C 1
ATOM 646 O O . ALA A 1 81 ? -6.895 7.115 20.764 1.00 89.81 81 ALA A O 1
ATOM 647 N N . TRP A 1 82 ? -5.623 7.160 18.908 1.00 89.00 82 TRP A N 1
ATOM 648 C CA . TRP A 1 82 ? -5.587 8.617 18.800 1.00 89.00 82 TRP A CA 1
ATOM 649 C C . TRP A 1 82 ? -6.948 9.202 18.432 1.00 89.00 82 TRP A C 1
ATOM 651 O O . TRP A 1 82 ? -7.415 10.110 19.114 1.00 89.00 82 TRP A O 1
ATOM 661 N N . GLU A 1 83 ? -7.649 8.635 17.450 1.00 87.06 83 GLU A N 1
ATOM 662 C CA . GLU A 1 83 ? -8.998 9.085 17.083 1.00 87.06 83 GLU A CA 1
ATOM 663 C C . GLU A 1 83 ? -9.992 8.997 18.250 1.00 87.06 83 GLU A C 1
ATOM 665 O O . GLU A 1 83 ? -10.837 9.880 18.420 1.00 87.06 83 GLU A O 1
ATOM 670 N N . GLY A 1 84 ? -9.904 7.945 19.069 1.00 79.81 84 GLY A N 1
ATOM 671 C CA . GLY A 1 84 ? -10.710 7.811 20.283 1.00 79.81 84 GLY A CA 1
ATOM 672 C C . GLY A 1 84 ? -10.382 8.883 21.327 1.00 79.81 84 GLY A C 1
ATOM 673 O O . GLY A 1 84 ? -11.288 9.481 21.914 1.00 79.81 84 GLY A O 1
ATOM 674 N N . SER A 1 85 ? -9.093 9.165 21.519 1.00 74.94 85 SER A N 1
ATOM 675 C CA . SER A 1 85 ? -8.608 10.170 22.473 1.00 74.94 85 SER A CA 1
ATOM 676 C C . SER A 1 85 ? -8.998 11.592 22.055 1.00 74.94 85 SER A C 1
ATOM 678 O O . SER A 1 85 ? -9.505 12.359 22.873 1.00 74.94 85 SER A O 1
ATOM 680 N N . ASP A 1 86 ? -8.876 11.922 20.770 1.00 73.56 86 ASP A N 1
ATOM 681 C CA . ASP A 1 86 ? -9.270 13.221 20.218 1.00 73.56 86 ASP A CA 1
ATOM 682 C C . ASP A 1 86 ? -10.782 13.450 20.280 1.00 73.56 86 ASP A C 1
ATOM 684 O O . ASP A 1 86 ? -11.237 14.561 20.567 1.00 73.56 86 ASP A O 1
ATOM 688 N N . LYS A 1 87 ? -11.590 12.408 20.043 1.00 70.38 87 LYS A N 1
ATOM 689 C CA . LYS A 1 87 ? -13.049 12.486 20.225 1.00 70.38 87 LYS A CA 1
ATOM 690 C C . LYS A 1 87 ? -13.404 12.790 21.677 1.00 70.38 87 LYS A C 1
ATOM 692 O O . LYS A 1 87 ? -14.250 13.650 21.916 1.00 70.38 87 LYS A O 1
ATOM 697 N N . LYS A 1 88 ? -12.727 12.147 22.634 1.00 66.56 88 LYS A N 1
ATOM 698 C CA . LYS A 1 88 ? -12.907 12.424 24.065 1.00 66.56 88 LYS A CA 1
ATOM 699 C C . LYS A 1 88 ? -12.530 13.869 24.409 1.00 66.56 88 LYS A C 1
ATOM 701 O O . LYS A 1 88 ? -13.347 14.579 24.980 1.00 66.56 88 LYS A O 1
ATOM 706 N N . LEU A 1 89 ? -11.369 14.347 23.953 1.00 63.94 89 LEU A N 1
ATOM 707 C CA . LEU A 1 89 ? -10.936 15.738 24.151 1.00 63.94 89 LEU A CA 1
ATOM 708 C C . LEU A 1 89 ? -11.894 16.765 23.527 1.00 63.94 89 LEU A C 1
ATOM 710 O O . LEU A 1 89 ? -12.086 17.847 24.077 1.00 63.94 89 LEU A O 1
ATOM 714 N N . ARG A 1 90 ? -12.501 16.457 22.374 1.00 62.03 90 ARG A N 1
ATOM 715 C CA . ARG A 1 90 ? -13.504 17.326 21.737 1.00 62.03 90 ARG A CA 1
ATOM 716 C C . ARG A 1 90 ? -14.799 17.400 22.539 1.00 62.03 90 ARG A C 1
ATOM 718 O O . ARG A 1 90 ? -15.322 18.498 22.695 1.00 62.03 90 ARG A O 1
ATOM 725 N N . LEU A 1 91 ? -15.289 16.275 23.058 1.00 62.66 91 LEU A N 1
ATOM 726 C CA . LEU A 1 91 ? -16.453 16.248 23.951 1.00 62.66 91 LEU A CA 1
ATOM 727 C C . LEU A 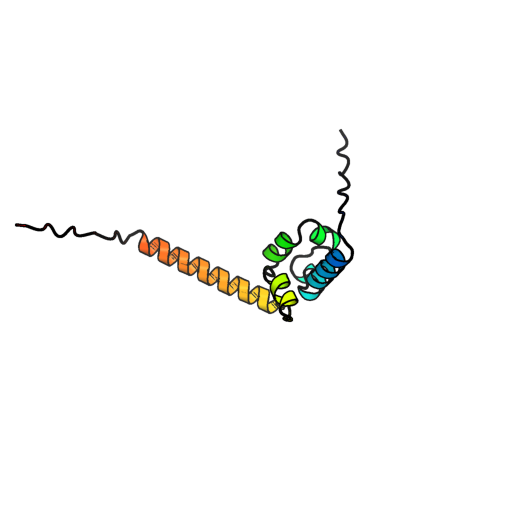1 91 ? -16.163 17.015 25.250 1.00 62.66 91 LEU A C 1
ATOM 729 O O . LEU A 1 91 ? -16.974 17.832 25.682 1.00 62.66 91 LEU A O 1
ATOM 733 N N . ASP A 1 92 ? -14.960 16.850 25.802 1.00 60.06 92 ASP A N 1
ATOM 734 C CA . ASP A 1 92 ? -14.523 17.584 26.990 1.00 60.06 92 ASP A CA 1
ATOM 735 C C . ASP A 1 92 ? -14.320 19.093 26.711 1.00 60.06 92 ASP A C 1
ATOM 737 O O . ASP A 1 92 ? -14.433 19.933 27.593 1.00 60.06 92 ASP A O 1
ATOM 741 N N . ARG A 1 93 ? -14.075 19.508 25.466 1.00 58.00 93 ARG A N 1
ATOM 742 C CA . ARG A 1 93 ? -14.002 20.937 25.111 1.00 58.00 93 ARG A CA 1
ATOM 743 C C . ARG A 1 93 ? -15.356 21.583 24.827 1.00 58.00 93 ARG A C 1
ATOM 745 O O . ARG A 1 93 ? -15.448 22.803 24.902 1.00 58.00 93 ARG A O 1
ATOM 752 N N . GLN A 1 94 ? -16.407 20.813 24.539 1.00 58.59 94 G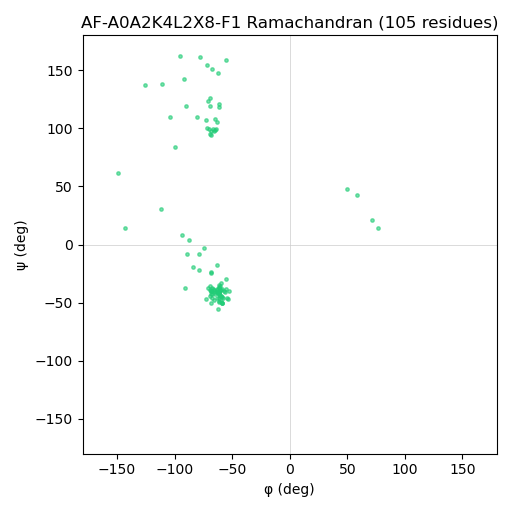LN A N 1
ATOM 753 C CA . GLN A 1 94 ? -17.749 21.364 24.290 1.00 58.59 94 GLN A CA 1
ATOM 754 C C . GLN A 1 94 ? -18.391 21.977 25.544 1.00 58.59 94 GLN A C 1
ATOM 756 O O . GLN A 1 94 ? -19.230 22.864 25.415 1.00 58.59 94 GLN A O 1
ATOM 761 N N . HIS A 1 95 ? -17.985 21.555 26.747 1.00 56.81 95 HIS A N 1
ATOM 762 C CA . HIS A 1 95 ? -18.470 22.139 28.003 1.00 56.81 95 HIS A CA 1
ATOM 763 C C . HIS A 1 95 ? -17.639 23.336 28.493 1.00 56.81 95 HIS A C 1
ATOM 765 O O . HIS A 1 95 ? -18.045 24.024 29.427 1.00 56.81 95 HIS A O 1
ATOM 771 N N . LEU A 1 96 ? -16.495 23.619 27.864 1.00 59.66 96 LEU A N 1
ATOM 772 C CA . LEU A 1 96 ? -15.654 24.767 28.189 1.00 59.66 96 LEU A CA 1
ATOM 773 C C . LEU A 1 96 ? -15.920 25.885 27.177 1.00 59.66 96 LEU A C 1
ATOM 775 O O . LEU A 1 96 ? -15.207 26.038 26.186 1.00 59.66 96 LEU A O 1
ATOM 779 N N . GLN A 1 97 ? -16.963 26.681 27.424 1.00 59.84 97 GLN A N 1
ATOM 780 C CA . GLN A 1 97 ? -17.132 27.946 26.713 1.00 59.84 97 GLN A CA 1
ATOM 781 C C . GLN A 1 97 ? -16.044 28.920 27.172 1.00 59.84 97 GLN A C 1
ATOM 783 O O . GLN A 1 97 ? -15.947 29.261 28.351 1.00 59.84 97 GLN A O 1
ATOM 788 N N . LEU A 1 98 ? -15.213 29.361 26.228 1.00 63.16 98 LEU A N 1
ATOM 789 C CA . LEU A 1 98 ? -14.213 30.392 26.463 1.00 63.16 98 LEU A CA 1
ATOM 790 C C . LEU A 1 98 ? -14.950 31.717 26.710 1.00 63.16 98 LEU A C 1
ATOM 792 O O . LEU A 1 98 ? -15.393 32.378 25.771 1.00 63.16 98 LEU A O 1
ATOM 796 N N . VAL A 1 99 ? -15.129 32.086 27.980 1.00 62.53 99 VAL A N 1
ATOM 797 C CA . VAL A 1 99 ? -15.696 33.386 28.348 1.00 62.53 99 VAL A CA 1
ATOM 798 C C . VAL A 1 99 ? -14.652 34.445 28.005 1.00 62.53 99 VAL A C 1
ATOM 800 O O . VAL A 1 99 ? -13.692 34.656 28.744 1.00 62.53 99 VAL A O 1
ATOM 803 N N . HIS A 1 100 ? -14.814 35.101 26.858 1.00 55.25 100 HIS A N 1
ATOM 804 C CA . HIS A 1 100 ? -14.100 36.337 26.574 1.00 55.25 100 HIS A CA 1
ATOM 805 C C . HIS A 1 100 ? -14.648 37.419 27.504 1.00 55.25 100 HIS A C 1
ATOM 807 O O . HIS A 1 100 ? -15.653 38.060 27.204 1.00 55.25 100 HIS A O 1
ATOM 813 N N . SER A 1 101 ? -13.999 37.629 28.647 1.00 55.81 101 SER A N 1
ATOM 814 C CA . SER A 1 101 ? -14.230 38.814 29.466 1.00 55.81 101 SER A CA 1
ATOM 815 C C . SER A 1 101 ? -13.747 40.023 28.663 1.00 55.81 101 SER A C 1
ATOM 817 O O . SER A 1 101 ? -12.552 40.314 28.602 1.00 55.81 101 SER A O 1
ATOM 819 N N . SER A 1 102 ? -14.667 40.721 27.996 1.00 55.69 102 SER A N 1
ATOM 820 C CA . SER A 1 102 ? -14.390 42.045 27.450 1.00 55.69 102 SER A CA 1
ATOM 821 C C . SER A 1 102 ? -14.125 42.979 28.629 1.00 55.69 102 SER A C 1
ATOM 823 O O . SER A 1 102 ? -15.056 43.434 29.292 1.00 55.69 102 SER A O 1
ATOM 825 N N . CYS A 1 103 ? -12.849 43.221 28.926 1.00 47.69 103 CYS A N 1
ATOM 826 C CA . CYS A 1 103 ? -12.429 44.252 29.864 1.00 47.69 103 CYS A CA 1
ATOM 827 C C . CYS A 1 103 ? -12.851 45.608 29.282 1.00 47.69 103 CYS A C 1
ATOM 829 O O . CYS A 1 103 ? -12.227 46.126 28.350 1.00 47.69 103 CYS A O 1
ATOM 831 N N . GLY A 1 104 ? -13.977 46.128 29.773 1.00 52.00 104 GLY A N 1
ATOM 832 C CA . GLY A 1 104 ? -14.448 47.469 29.475 1.00 52.00 104 GLY A CA 1
ATOM 833 C C . GLY A 1 104 ? -13.415 48.474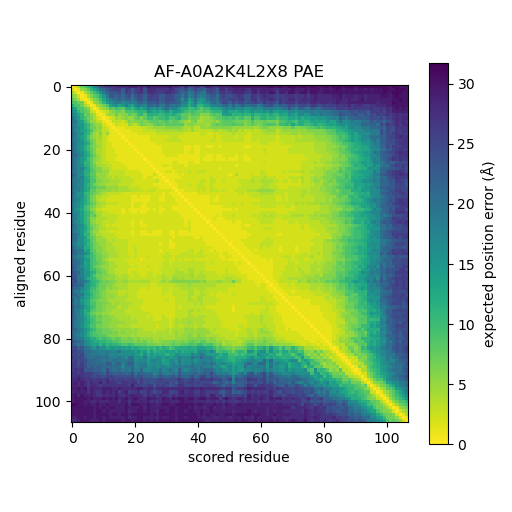 29.965 1.00 52.00 104 GLY A C 1
ATOM 834 O O . GLY A 1 104 ? -13.113 48.538 31.152 1.00 52.00 104 GLY A O 1
ATOM 835 N N . LYS A 1 105 ? -12.851 49.250 29.037 1.00 52.47 105 LYS A N 1
ATOM 836 C CA . LYS A 1 105 ? -12.109 50.466 29.371 1.00 52.47 105 LYS A CA 1
ATOM 837 C C . LYS A 1 105 ? -13.111 51.496 29.882 1.00 52.47 105 LYS A C 1
ATOM 839 O O . LYS A 1 105 ? -13.727 52.194 29.078 1.00 52.47 105 LYS A O 1
ATOM 844 N N . GLU A 1 106 ? -13.266 51.579 31.195 1.00 46.97 106 GLU A N 1
ATOM 845 C CA . GLU A 1 106 ? -13.837 52.760 31.836 1.00 46.97 106 GLU A CA 1
ATOM 846 C C . GLU A 1 106 ? -12.803 53.893 31.735 1.00 46.97 106 GLU A C 1
ATOM 848 O O . GLU A 1 106 ? -11.625 53.713 32.057 1.00 46.97 106 GLU A O 1
ATOM 853 N N . ARG A 1 107 ? -13.235 55.010 31.142 1.00 46.81 107 ARG A N 1
ATOM 854 C CA . ARG A 1 107 ? -12.507 56.282 31.083 1.00 46.81 107 ARG A CA 1
ATOM 855 C C . ARG A 1 107 ? -12.900 57.140 32.270 1.00 46.81 107 ARG A C 1
ATOM 857 O O . ARG A 1 107 ? -14.091 57.068 32.641 1.00 46.81 107 ARG A O 1
#

Mean predicted aligned error: 11.07 Å

Radius of gyration: 23.28 Å; Cα contacts (8 Å, |Δi|>4): 56; chains: 1; bounding box: 47×67×53 Å

Secondary structure (DSSP, 8-state):
-------------HHHHHHHHHHHHHTTHHHHH---HHHHTTSHHHHHHHTT-TTHHHHHHTTPPPPPHHHHHHHHHHHHHHHHHHHHHHHHHHT------------

pLDDT: mean 82.26, std 16.65, range [41.66, 96.56]